Protein AF-A0A4U0NCF5-F1 (afdb_monomer_lite)

Radius of gyration: 15.67 Å; chains: 1; bounding box: 40×35×40 Å

Foldseek 3Di:
DDPDDDDDDDPDLVSLCVVVCVVCVVPDPPDDVPDLNLLSQLLVCLVVVVCVSNLVVCVVPPVVCNV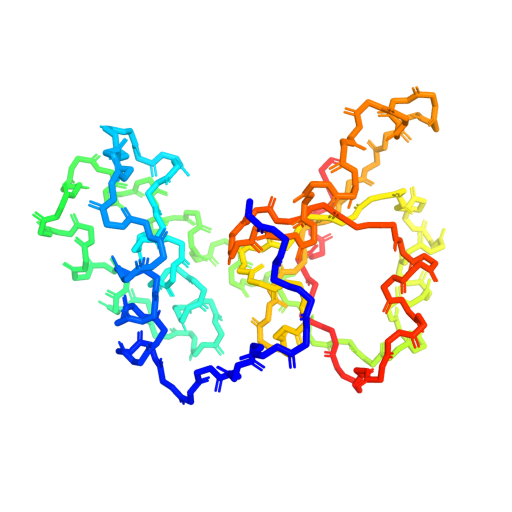VVSVVSVVQSVQWDKDFLVRVVVLCVVVVFFKWWWAFQLLPLSTETATEDDDNVCVVVPPQVVLNRGGGGRMDGSVVSSVDPHGIYTYRSPYD

Secondary structure (DSSP, 8-state):
----S-----SSHHHHHHHHHHHTTT----SSTT-HHHHHHHHHHHHH--HHHHHHHHHHH-GGGHHHHHHHHHHHHTTEEEEEHHHHHHHHHHHT--EEEEEE-TT-TTPEEEEE---GGGGGGS-HHHHTT-SEEEEE-HHHHTTS--SEEEEE-S--

Organism: NCBI:txid2571155

pLDDT: mean 85.19, std 12.93, range [36.59, 97.69]

Sequence (160 aa):
MKRGTDYIKPTSTIERLMEYNQAFSDVKHPDFEHNYERVVYQNEAYRTGDHRVYTKYLQQTYPERIDEEIKKLTHCSSQINAMNKEEAMHFVEENQIVLFQSDIYILDEDAILSAFIAAPQYVDHFDMYESWGNLINCFVLPDILFQEKREIFLINTVVQ

Structure (mmCIF, N/CA/C/O backbone):
data_AF-A0A4U0NCF5-F1
#
_entry.id   AF-A0A4U0NCF5-F1
#
loop_
_atom_site.group_PDB
_atom_site.id
_atom_site.type_symbol
_atom_site.label_atom_id
_atom_site.label_alt_id
_atom_site.label_comp_id
_atom_site.label_asym_id
_atom_site.label_entity_id
_atom_site.label_seq_id
_atom_site.pdbx_PDB_ins_code
_atom_site.Cartn_x
_atom_site.Cartn_y
_atom_site.Cartn_z
_atom_site.occupancy
_atom_site.B_iso_or_equiv
_atom_site.auth_seq_id
_atom_site.auth_comp_id
_atom_site.auth_asym_id
_atom_site.auth_atom_id
_atom_site.pdbx_PDB_model_num
ATOM 1 N N . MET A 1 1 ? -4.442 17.065 -12.718 1.00 40.19 1 MET A N 1
ATOM 2 C CA . MET A 1 1 ? -3.684 18.221 -12.182 1.00 40.19 1 MET A CA 1
ATOM 3 C C . MET A 1 1 ? -2.248 17.743 -11.988 1.00 40.19 1 MET A C 1
ATOM 5 O O . MET A 1 1 ? -2.047 16.837 -11.198 1.00 40.19 1 MET A O 1
ATOM 9 N N . LYS A 1 2 ? -1.273 18.224 -12.775 1.00 36.59 2 LYS A N 1
ATOM 10 C CA . LYS A 1 2 ? 0.126 17.759 -12.686 1.00 36.59 2 LYS A CA 1
ATOM 11 C C . LYS A 1 2 ? 0.775 18.336 -11.422 1.00 36.59 2 LYS A C 1
ATOM 13 O O . LYS A 1 2 ? 1.200 19.486 -11.447 1.00 36.59 2 LYS A O 1
ATOM 18 N N . ARG A 1 3 ? 0.831 17.570 -10.327 1.00 48.09 3 ARG A N 1
ATOM 19 C CA . ARG A 1 3 ? 1.682 17.889 -9.169 1.00 48.09 3 ARG A CA 1
ATOM 20 C C . ARG A 1 3 ? 3.054 17.259 -9.392 1.00 48.09 3 ARG A C 1
ATOM 22 O O . ARG A 1 3 ? 3.331 16.166 -8.929 1.00 48.09 3 ARG A O 1
ATOM 29 N N . GLY A 1 4 ? 3.898 17.942 -10.155 1.00 42.84 4 GLY A N 1
ATOM 30 C CA . GLY A 1 4 ? 5.336 17.720 -10.080 1.00 42.84 4 GLY A CA 1
ATOM 31 C C . GLY A 1 4 ? 5.906 18.729 -9.089 1.00 42.84 4 GLY A C 1
ATOM 32 O O . GLY A 1 4 ? 5.666 19.912 -9.279 1.00 42.84 4 GLY A O 1
ATOM 33 N N . THR A 1 5 ? 6.634 18.238 -8.084 1.00 44.59 5 THR A N 1
ATOM 34 C CA . THR A 1 5 ? 7.593 18.929 -7.187 1.00 44.59 5 THR A CA 1
ATOM 35 C C . THR A 1 5 ? 7.175 19.461 -5.808 1.00 44.59 5 THR A C 1
ATOM 37 O O . THR A 1 5 ? 8.078 19.606 -4.993 1.00 44.59 5 THR A O 1
ATOM 40 N N . ASP A 1 6 ? 5.892 19.643 -5.471 1.00 55.53 6 ASP A N 1
ATOM 41 C CA . ASP A 1 6 ? 5.502 20.232 -4.160 1.00 55.53 6 ASP A CA 1
ATOM 42 C C . ASP A 1 6 ? 4.827 19.251 -3.17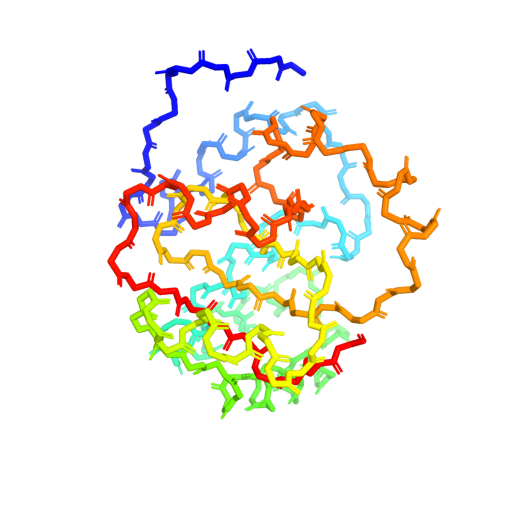8 1.00 55.53 6 ASP A C 1
ATOM 44 O O . ASP A 1 6 ? 4.231 19.668 -2.185 1.00 55.53 6 ASP A O 1
ATOM 48 N N . TYR A 1 7 ? 4.882 17.943 -3.441 1.00 64.62 7 TYR A N 1
ATOM 49 C CA . TYR A 1 7 ? 4.307 16.952 -2.529 1.00 64.62 7 TYR A CA 1
ATOM 50 C C . TYR A 1 7 ? 5.130 16.858 -1.238 1.00 64.62 7 TYR A C 1
ATOM 52 O O . TYR A 1 7 ? 6.317 16.525 -1.266 1.00 64.62 7 TYR A O 1
ATOM 60 N N . ILE A 1 8 ? 4.488 17.143 -0.105 1.00 66.38 8 ILE A N 1
ATOM 61 C CA . ILE A 1 8 ? 5.067 16.995 1.229 1.00 66.38 8 ILE A CA 1
ATOM 62 C C . ILE A 1 8 ? 4.421 15.765 1.853 1.00 66.38 8 ILE A C 1
ATOM 64 O O . ILE A 1 8 ? 3.239 15.798 2.177 1.00 66.38 8 ILE A O 1
ATOM 68 N N . LYS A 1 9 ? 5.206 14.699 2.041 1.00 73.31 9 LYS A N 1
ATOM 69 C CA . LYS A 1 9 ? 4.741 13.450 2.655 1.00 73.31 9 LYS A CA 1
ATOM 70 C C . LYS A 1 9 ? 4.053 13.732 4.004 1.00 73.31 9 LYS A C 1
ATOM 72 O O . LYS A 1 9 ? 4.702 14.288 4.897 1.00 73.31 9 LYS A O 1
ATOM 77 N N . PRO A 1 10 ? 2.790 13.313 4.190 1.00 79.19 10 PRO A N 1
ATOM 78 C CA . PRO A 1 10 ? 2.124 13.382 5.484 1.00 79.19 10 PRO A CA 1
ATOM 79 C C . PRO A 1 10 ? 2.846 12.545 6.544 1.00 79.19 10 PRO A C 1
ATOM 81 O O . PRO A 1 10 ? 3.299 11.434 6.268 1.00 79.19 10 PRO A O 1
ATOM 84 N N . THR A 1 11 ? 2.920 13.038 7.783 1.00 80.38 11 THR A N 1
ATOM 85 C CA . THR A 1 11 ? 3.564 12.311 8.893 1.00 80.38 11 THR A CA 1
ATOM 86 C C . THR A 1 11 ? 2.574 11.515 9.747 1.00 80.38 11 THR A C 1
ATOM 88 O O . THR A 1 11 ? 2.980 10.711 10.586 1.00 80.38 11 THR A O 1
ATOM 91 N N . SER A 1 12 ? 1.268 11.700 9.517 1.00 86.06 12 SER A N 1
ATOM 92 C CA . SER A 1 12 ? 0.191 10.956 10.174 1.00 86.06 12 SER A CA 1
ATOM 93 C C . SER A 1 12 ? -1.012 10.732 9.254 1.00 86.06 12 SER A C 1
ATOM 95 O O . SER A 1 12 ? -1.224 11.468 8.288 1.00 86.06 12 SER A O 1
ATOM 97 N N . THR A 1 13 ? -1.864 9.765 9.609 1.00 87.69 13 THR A N 1
ATOM 98 C CA . THR A 1 13 ? -3.153 9.510 8.942 1.00 87.69 13 THR A CA 1
ATOM 99 C C . THR A 1 13 ? -4.014 10.773 8.849 1.00 87.69 13 THR A C 1
ATOM 101 O O . THR A 1 13 ? -4.636 11.022 7.823 1.00 87.69 13 THR A O 1
ATOM 104 N N . ILE A 1 14 ? -4.038 11.594 9.907 1.00 88.56 14 ILE A N 1
ATOM 105 C CA . ILE A 1 14 ? -4.854 12.816 9.956 1.00 88.56 14 ILE A CA 1
ATOM 106 C C . ILE A 1 14 ? -4.333 13.850 8.959 1.00 88.56 14 ILE A C 1
ATOM 108 O O . ILE A 1 14 ? -5.119 14.420 8.209 1.00 88.56 14 ILE A O 1
ATOM 112 N N . GLU A 1 15 ? -3.019 14.071 8.919 1.00 89.38 15 GLU A N 1
ATOM 113 C CA . GLU A 1 15 ? -2.411 14.992 7.953 1.00 89.38 15 GLU A CA 1
ATOM 114 C C . GLU A 1 15 ? -2.661 14.535 6.512 1.00 89.38 15 GLU A C 1
ATOM 116 O O . GLU A 1 15 ? -3.012 15.358 5.668 1.00 89.38 15 GLU A O 1
ATOM 121 N N . ARG A 1 16 ? -2.579 13.222 6.249 1.00 91.56 16 ARG A N 1
ATOM 122 C CA . ARG A 1 16 ? -2.867 12.653 4.924 1.00 91.56 16 ARG A CA 1
ATOM 123 C C . ARG A 1 16 ? -4.311 12.911 4.514 1.00 91.56 16 ARG A C 1
ATOM 125 O O . ARG A 1 16 ? -4.560 13.379 3.408 1.00 91.56 16 ARG A O 1
ATOM 132 N N . LEU A 1 17 ? -5.261 12.672 5.419 1.00 90.19 17 LEU A N 1
ATOM 133 C CA . LEU A 1 17 ? -6.671 12.976 5.174 1.00 90.19 17 LEU A CA 1
ATOM 134 C C . LEU A 1 17 ? -6.891 14.471 4.919 1.00 90.19 17 LEU A C 1
ATOM 136 O O . LEU A 1 17 ? -7.638 14.816 4.015 1.00 90.19 17 LEU A O 1
ATOM 140 N N . MET A 1 18 ? -6.227 15.369 5.652 1.00 88.88 18 MET A N 1
ATOM 141 C CA . MET A 1 18 ? -6.341 16.813 5.406 1.00 88.88 18 MET A CA 1
ATOM 142 C C . MET A 1 18 ? -5.853 17.202 4.006 1.00 88.88 18 MET A C 1
ATOM 144 O O . MET A 1 18 ? -6.534 17.963 3.316 1.00 88.88 18 MET A O 1
ATOM 148 N N . GLU A 1 19 ? -4.715 16.663 3.566 1.00 86.69 19 GLU A N 1
ATOM 149 C CA . GLU A 1 19 ? -4.206 16.904 2.214 1.00 86.69 19 GLU A CA 1
ATOM 150 C C . GLU A 1 19 ? -5.149 16.333 1.148 1.00 86.69 19 GLU A C 1
ATOM 152 O O . GLU A 1 19 ? -5.455 17.003 0.157 1.00 86.69 19 GLU A O 1
ATOM 157 N N . TYR A 1 20 ? -5.643 15.111 1.351 1.00 88.44 20 TYR A N 1
ATOM 158 C CA . TYR A 1 20 ? -6.503 14.437 0.381 1.00 88.44 20 TYR A CA 1
ATOM 159 C C . TYR A 1 20 ? -7.864 15.132 0.300 1.00 88.44 20 TYR A C 1
ATOM 161 O O . TYR A 1 20 ? -8.346 15.377 -0.801 1.00 88.44 20 TYR A O 1
ATOM 169 N N . ASN A 1 21 ? -8.425 15.582 1.425 1.00 88.06 21 ASN A N 1
ATOM 170 C CA . ASN A 1 21 ? -9.638 16.402 1.461 1.00 88.06 21 ASN A CA 1
ATOM 171 C C . ASN A 1 21 ? -9.475 17.694 0.649 1.00 88.06 21 ASN A C 1
ATOM 173 O O . ASN A 1 21 ? -10.408 18.119 -0.029 1.00 88.06 21 ASN A O 1
ATOM 177 N N . GLN A 1 22 ? -8.296 18.323 0.698 1.00 86.38 22 GLN A N 1
ATOM 178 C CA . GLN A 1 22 ? -8.002 19.504 -0.114 1.00 86.38 22 GLN A CA 1
ATOM 179 C C . GLN A 1 22 ? -7.842 19.152 -1.599 1.00 86.38 22 GLN A C 1
ATOM 181 O O . GLN A 1 22 ? -8.274 19.910 -2.462 1.00 86.38 22 GLN A O 1
ATOM 186 N N . ALA A 1 23 ? -7.208 18.022 -1.914 1.00 83.50 23 ALA A N 1
ATOM 187 C CA . ALA A 1 23 ? -6.978 17.586 -3.289 1.00 83.50 23 ALA A CA 1
ATOM 188 C C . ALA A 1 23 ? -8.253 17.088 -3.991 1.00 83.50 23 ALA A C 1
ATOM 190 O O . ALA A 1 23 ? -8.405 17.286 -5.195 1.00 83.50 23 ALA A O 1
ATOM 191 N N . PHE A 1 24 ? -9.158 16.465 -3.237 1.00 82.38 24 PHE A N 1
ATOM 192 C CA . PHE A 1 24 ? -10.397 15.851 -3.710 1.00 82.38 24 PHE A CA 1
ATOM 193 C C . PHE A 1 24 ? -11.648 16.649 -3.312 1.00 82.38 24 PHE A C 1
ATOM 195 O O . PHE A 1 24 ? -12.750 16.112 -3.375 1.00 82.38 24 PHE A O 1
ATOM 202 N N . SER A 1 25 ? -11.519 17.928 -2.933 1.00 78.88 25 SER A N 1
ATOM 203 C CA . SER A 1 25 ? -12.638 18.746 -2.425 1.00 78.88 25 SER A CA 1
ATOM 204 C C . SER A 1 25 ? -13.841 18.818 -3.372 1.00 78.88 25 SER A C 1
ATOM 206 O O . SER A 1 25 ? -14.977 18.955 -2.920 1.00 78.88 25 SER A O 1
ATOM 208 N N . ASP A 1 26 ? -13.593 18.698 -4.678 1.00 76.44 26 ASP A N 1
ATOM 209 C CA . ASP A 1 26 ? -14.613 18.751 -5.731 1.00 76.44 26 ASP A CA 1
ATOM 210 C C . ASP A 1 26 ? -15.041 17.361 -6.236 1.00 76.44 26 ASP A C 1
ATOM 212 O O . ASP A 1 26 ? -15.938 17.246 -7.076 1.00 76.44 26 ASP A O 1
ATOM 216 N N . VAL A 1 27 ? -14.423 16.289 -5.730 1.00 70.88 27 VAL A N 1
ATOM 217 C CA . VAL A 1 27 ? -14.698 14.914 -6.149 1.00 70.88 27 VAL A CA 1
ATOM 218 C C . VAL A 1 27 ? -15.627 14.257 -5.137 1.00 70.88 27 VAL A C 1
ATOM 220 O O . VAL A 1 27 ? -15.260 13.946 -4.006 1.00 70.88 27 VAL A O 1
ATOM 223 N N . LYS A 1 28 ? -16.869 14.006 -5.555 1.00 63.94 28 LYS A N 1
ATOM 224 C CA . LYS A 1 28 ? -17.744 13.095 -4.816 1.00 63.94 28 LYS A CA 1
ATOM 225 C C . LYS A 1 28 ? -17.321 11.674 -5.155 1.00 63.94 28 LYS A C 1
ATOM 227 O O . LYS A 1 28 ? -17.395 11.292 -6.317 1.00 63.94 28 LYS A O 1
ATOM 232 N N . HIS A 1 29 ? -16.929 10.906 -4.146 1.00 65.75 29 HIS A N 1
ATOM 233 C CA . HIS A 1 29 ? -16.689 9.469 -4.257 1.00 65.75 29 HIS A CA 1
ATOM 234 C C . HIS A 1 29 ? -17.932 8.734 -3.735 1.00 65.75 29 HIS A C 1
ATOM 236 O O . HIS A 1 29 ? -18.053 8.525 -2.527 1.00 65.75 29 HIS A O 1
ATOM 242 N N . PRO A 1 30 ? -18.927 8.441 -4.595 1.00 62.72 30 PRO A N 1
ATOM 243 C CA . PRO A 1 30 ? -20.188 7.857 -4.150 1.00 62.72 30 PRO A CA 1
ATOM 244 C C . PRO A 1 30 ? -20.054 6.379 -3.774 1.00 62.72 30 PRO A C 1
ATOM 246 O O . PRO A 1 30 ? -20.940 5.842 -3.113 1.00 62.72 30 PRO A O 1
AT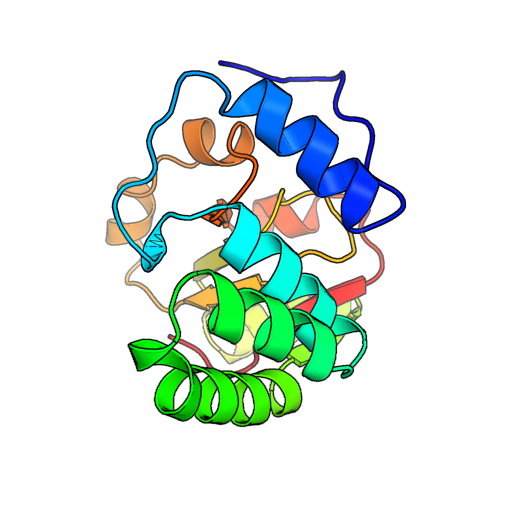OM 249 N N . ASP A 1 31 ? -18.989 5.714 -4.213 1.00 80.00 31 ASP A N 1
ATOM 250 C CA . ASP A 1 31 ? -18.811 4.280 -4.096 1.00 80.00 31 ASP A CA 1
ATOM 251 C C . ASP A 1 31 ? -17.619 3.901 -3.214 1.00 80.00 31 ASP A C 1
ATOM 253 O O . ASP A 1 31 ? -16.618 4.606 -3.094 1.00 80.00 31 ASP A O 1
ATOM 257 N N . PHE A 1 32 ? -17.770 2.753 -2.559 1.00 85.12 32 PHE A N 1
ATOM 258 C CA . PHE A 1 32 ? -16.833 2.225 -1.573 1.00 85.12 32 PHE A CA 1
ATOM 259 C C . PHE A 1 32 ? -15.408 2.074 -2.125 1.00 85.12 32 PHE A C 1
ATOM 261 O O . PHE A 1 32 ? -14.440 2.419 -1.448 1.00 85.12 32 PHE A O 1
ATOM 268 N N . GLU A 1 33 ? -15.275 1.588 -3.363 1.00 82.06 33 GLU A N 1
ATOM 269 C CA . GLU A 1 33 ? -13.972 1.223 -3.924 1.00 82.06 33 GLU A CA 1
ATOM 270 C C . GLU A 1 33 ? -13.068 2.426 -4.198 1.00 82.06 33 GLU A C 1
ATOM 272 O O . GLU A 1 33 ? -11.857 2.338 -3.988 1.00 82.06 33 GLU A O 1
ATOM 277 N N . HIS A 1 34 ? -13.650 3.564 -4.579 1.00 78.00 34 HIS A N 1
ATOM 278 C CA . HIS A 1 34 ? -12.908 4.777 -4.927 1.00 78.00 34 HIS A CA 1
ATOM 279 C C . HIS A 1 34 ? -12.834 5.796 -3.783 1.00 78.00 34 HIS A C 1
ATOM 281 O O . HIS A 1 34 ? -12.357 6.910 -3.994 1.00 78.00 34 HIS A O 1
ATOM 287 N N . ASN A 1 35 ? -13.299 5.453 -2.578 1.00 87.69 35 ASN A N 1
ATOM 288 C CA . ASN A 1 35 ? -13.230 6.349 -1.428 1.00 87.69 35 ASN A CA 1
ATOM 289 C C . ASN A 1 35 ? -11.786 6.446 -0.894 1.00 87.69 35 ASN A C 1
ATOM 291 O O . ASN A 1 35 ? -11.242 5.468 -0.381 1.00 87.69 35 ASN A O 1
ATOM 295 N N . TYR A 1 36 ? -11.168 7.627 -0.983 1.00 89.12 36 TYR A N 1
ATOM 296 C CA . TYR A 1 36 ? -9.786 7.823 -0.531 1.00 89.12 36 TYR A CA 1
ATOM 297 C C . TYR A 1 36 ? -9.624 7.720 0.989 1.00 89.12 36 TYR A C 1
ATOM 299 O O . TYR A 1 36 ? -8.592 7.238 1.448 1.00 89.12 36 TYR A O 1
ATOM 307 N N . GLU A 1 37 ? -10.619 8.129 1.784 1.00 91.75 37 GLU A N 1
ATOM 308 C CA . GLU A 1 37 ? -10.540 8.018 3.244 1.00 91.75 37 GLU A CA 1
ATOM 309 C C . GLU A 1 37 ? -10.441 6.548 3.648 1.00 91.75 37 GLU A C 1
ATOM 311 O O . GLU A 1 37 ? -9.612 6.187 4.484 1.00 91.75 37 GLU A O 1
ATOM 316 N N . ARG A 1 38 ? -11.231 5.688 2.987 1.00 93.19 38 ARG A N 1
ATOM 317 C CA . ARG A 1 38 ? -11.164 4.234 3.157 1.00 93.19 38 ARG A CA 1
ATOM 318 C C . ARG A 1 38 ? -9.747 3.730 2.923 1.00 93.19 38 ARG A C 1
ATOM 320 O O . ARG A 1 38 ? -9.215 3.034 3.782 1.00 93.19 38 ARG A O 1
ATOM 327 N N . VAL A 1 39 ? -9.152 4.090 1.786 1.00 93.00 39 VAL A N 1
ATOM 328 C CA . VAL A 1 39 ? -7.797 3.665 1.404 1.00 93.00 39 VAL A CA 1
ATOM 329 C C . VAL A 1 39 ? -6.769 4.118 2.443 1.00 93.00 39 VAL A C 1
ATOM 331 O O . VAL A 1 39 ? -5.942 3.320 2.870 1.00 93.00 39 VAL A O 1
ATOM 334 N N . VAL A 1 40 ? -6.861 5.361 2.926 1.00 93.56 40 VAL A N 1
ATOM 335 C CA . VAL A 1 40 ? -5.946 5.899 3.945 1.00 93.56 40 VAL A CA 1
ATOM 336 C C . VAL A 1 40 ? -6.065 5.149 5.276 1.00 93.56 40 VAL A C 1
ATOM 338 O O . VAL A 1 40 ? -5.047 4.765 5.856 1.00 93.56 40 VAL A O 1
ATOM 341 N N . TYR A 1 41 ? -7.283 4.890 5.761 1.00 94.69 41 TYR A N 1
ATOM 342 C CA . TYR A 1 41 ? -7.478 4.111 6.990 1.00 94.69 41 TYR A CA 1
ATOM 343 C C . TYR A 1 41 ? -7.076 2.642 6.830 1.00 94.69 41 TYR A C 1
ATOM 345 O O . TYR A 1 41 ? -6.586 2.034 7.784 1.00 94.69 41 TYR A O 1
ATOM 353 N N . GLN A 1 42 ? -7.280 2.068 5.645 1.00 94.44 42 GLN A N 1
ATOM 354 C CA . GLN A 1 42 ? -6.886 0.699 5.341 1.00 94.44 42 GLN A CA 1
ATOM 355 C C . GLN A 1 42 ? -5.356 0.557 5.301 1.00 94.44 42 GLN A C 1
ATOM 357 O O . GLN A 1 42 ? -4.826 -0.350 5.941 1.00 94.44 42 GLN A O 1
ATOM 362 N N . ASN A 1 43 ? -4.649 1.477 4.635 1.00 94.50 43 ASN A N 1
ATOM 363 C CA . ASN A 1 43 ? -3.185 1.540 4.617 1.00 94.50 43 ASN A CA 1
ATOM 364 C C . ASN A 1 43 ? -2.609 1.629 6.043 1.00 94.50 43 ASN A C 1
ATOM 366 O O . ASN A 1 43 ? -1.738 0.840 6.412 1.00 94.50 43 ASN A O 1
ATOM 370 N N . GLU A 1 44 ? -3.155 2.516 6.884 1.00 93.38 44 GLU A N 1
ATOM 371 C CA . GLU A 1 44 ? -2.737 2.645 8.287 1.00 93.38 44 GLU A CA 1
ATOM 372 C C . GLU A 1 44 ? -2.926 1.329 9.059 1.00 93.38 44 GLU A C 1
ATOM 374 O O . GLU A 1 44 ? -2.034 0.888 9.792 1.00 93.38 44 GLU A O 1
ATOM 379 N N . ALA A 1 45 ? -4.074 0.671 8.877 1.00 93.62 45 ALA A N 1
ATOM 380 C CA . ALA A 1 45 ? -4.373 -0.597 9.532 1.00 93.62 45 ALA A CA 1
ATOM 381 C C . ALA A 1 45 ? -3.437 -1.727 9.079 1.00 93.62 45 ALA A C 1
ATOM 383 O O . ALA A 1 45 ? -2.988 -2.504 9.923 1.00 93.62 45 ALA A O 1
ATOM 384 N N . TYR A 1 46 ? -3.107 -1.801 7.785 1.00 92.25 46 TYR A N 1
ATOM 385 C CA . TYR A 1 46 ? -2.137 -2.766 7.264 1.00 92.25 46 TYR A CA 1
ATOM 386 C C . TYR A 1 46 ? -0.754 -2.566 7.874 1.00 92.25 46 TYR A C 1
ATOM 388 O O . TYR A 1 46 ? -0.107 -3.521 8.296 1.00 92.25 46 TYR A O 1
ATOM 396 N N . ARG A 1 47 ? -0.303 -1.314 7.947 1.00 88.19 47 ARG A N 1
ATOM 397 C CA . ARG A 1 47 ? 1.078 -0.999 8.303 1.00 88.19 47 ARG A CA 1
ATOM 398 C C . ARG A 1 47 ? 1.359 -1.068 9.799 1.00 88.19 47 ARG A C 1
ATOM 400 O O . ARG A 1 47 ? 2.466 -1.407 10.209 1.00 88.19 47 ARG A O 1
ATOM 407 N N . THR A 1 48 ? 0.365 -0.735 10.617 1.00 87.31 48 THR A N 1
ATOM 408 C CA . THR A 1 48 ? 0.472 -0.789 12.083 1.00 87.31 48 THR A CA 1
ATOM 409 C C . THR A 1 48 ? 0.007 -2.122 12.665 1.00 87.31 48 THR A C 1
ATOM 411 O O . THR A 1 48 ? 0.310 -2.426 13.819 1.00 87.31 48 THR A O 1
ATOM 414 N N . GLY A 1 49 ? -0.769 -2.898 1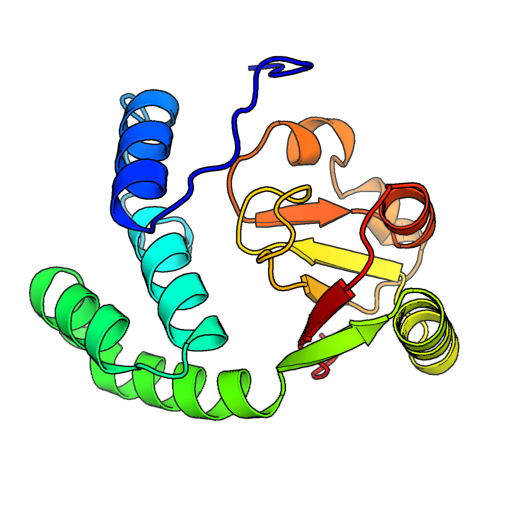1.903 1.00 85.94 49 GLY A N 1
ATOM 415 C CA . GLY A 1 49 ? -1.511 -4.051 12.408 1.00 85.94 49 GLY A CA 1
ATOM 416 C C . GLY A 1 49 ? -2.670 -3.676 13.344 1.00 85.94 49 GLY A C 1
ATOM 417 O O . GLY A 1 49 ? -3.362 -4.563 13.848 1.00 85.94 49 GLY A O 1
ATOM 418 N N . ASP A 1 50 ? -2.925 -2.384 13.595 1.00 89.75 50 ASP A N 1
ATOM 419 C CA . ASP A 1 50 ? -4.053 -1.945 14.415 1.00 89.75 50 ASP A CA 1
ATOM 420 C C . ASP A 1 50 ? -5.333 -1.896 13.581 1.00 89.75 50 ASP A C 1
ATOM 422 O O . ASP A 1 50 ? -5.797 -0.846 13.144 1.00 89.75 50 ASP A O 1
ATOM 426 N N . HIS A 1 51 ? -5.967 -3.053 13.407 1.00 91.19 51 HIS A N 1
ATOM 427 C CA . HIS A 1 51 ? -7.194 -3.168 12.618 1.00 91.19 51 HIS A CA 1
ATOM 428 C C . HIS A 1 51 ? -8.354 -2.307 13.156 1.00 91.19 51 HIS A C 1
ATOM 430 O O . HIS A 1 51 ? -9.293 -2.008 12.416 1.00 91.19 51 HIS A O 1
ATOM 436 N N . ARG A 1 52 ? -8.297 -1.857 14.422 1.00 92.12 52 ARG A N 1
ATOM 437 C CA . ARG A 1 52 ? -9.371 -1.071 15.052 1.00 92.12 52 ARG A CA 1
ATOM 438 C C . ARG A 1 52 ? -9.564 0.281 14.375 1.00 92.12 52 ARG A C 1
ATOM 440 O O . ARG A 1 52 ? -10.684 0.791 14.413 1.00 92.12 52 ARG A O 1
ATOM 447 N N . VAL A 1 53 ? -8.515 0.869 13.789 1.00 92.12 53 VAL A N 1
ATOM 448 C CA . VAL A 1 53 ? -8.626 2.170 13.105 1.00 92.12 53 VAL A CA 1
ATOM 449 C C . VAL A 1 53 ? -9.542 2.057 11.887 1.00 92.12 53 VAL A C 1
ATOM 451 O O . VAL A 1 53 ? -10.494 2.827 11.768 1.00 92.12 53 VAL A O 1
ATOM 454 N N . TYR A 1 54 ? -9.355 1.017 11.070 1.00 95.19 54 TYR A N 1
ATOM 455 C CA . TYR A 1 54 ? -10.195 0.762 9.904 1.00 95.19 54 TYR A CA 1
ATOM 456 C C . TYR A 1 54 ? -11.584 0.246 10.298 1.00 95.19 54 TYR A C 1
ATOM 458 O O . TYR A 1 54 ? -12.583 0.694 9.742 1.00 95.19 54 TYR A O 1
ATOM 466 N N . THR A 1 55 ? -11.695 -0.610 11.325 1.00 94.19 55 THR A N 1
ATOM 467 C CA . THR A 1 55 ? -13.009 -1.059 11.825 1.00 94.19 55 THR A CA 1
ATOM 468 C C . THR A 1 55 ? -13.886 0.112 12.272 1.00 94.19 55 THR A C 1
ATOM 470 O O . THR A 1 55 ? -15.067 0.145 11.936 1.00 94.19 55 THR A O 1
ATOM 473 N N . LYS A 1 56 ? -13.332 1.076 13.021 1.00 94.38 56 LYS A N 1
ATOM 474 C CA . LYS A 1 56 ? -14.088 2.253 13.480 1.00 94.38 56 LYS A CA 1
ATOM 475 C C . LYS A 1 56 ? -14.576 3.105 12.313 1.00 94.38 56 LYS A C 1
ATOM 477 O O . LYS A 1 56 ? -15.719 3.549 12.343 1.00 94.38 56 LYS A O 1
ATOM 482 N N . TYR A 1 57 ? -13.735 3.296 11.298 1.00 94.38 57 TYR A N 1
ATOM 483 C CA . TYR A 1 57 ? -14.125 3.980 10.069 1.00 94.38 57 TYR A CA 1
ATOM 484 C C . TYR A 1 57 ? -15.290 3.257 9.371 1.00 94.38 57 TYR A C 1
ATOM 486 O O . TYR A 1 57 ? -16.328 3.860 9.106 1.00 94.38 57 TYR A O 1
ATOM 494 N N . LEU A 1 58 ? -15.177 1.940 9.160 1.00 95.25 58 LEU A N 1
ATOM 495 C CA . LEU A 1 58 ? -16.232 1.151 8.516 1.00 95.25 58 LEU A CA 1
ATOM 496 C C . LEU A 1 58 ? -17.552 1.188 9.295 1.00 95.25 58 LEU A C 1
ATOM 498 O O . LEU A 1 58 ? -18.607 1.310 8.690 1.00 95.25 58 LEU A O 1
ATOM 502 N N . GLN A 1 59 ? -17.515 1.151 10.629 1.00 95.00 59 GLN A N 1
ATOM 503 C CA . GLN A 1 59 ? -18.720 1.268 11.464 1.00 95.00 59 GLN A CA 1
ATOM 504 C C . GLN A 1 59 ? -19.491 2.571 11.253 1.00 95.00 59 GLN A C 1
ATOM 506 O O . GLN A 1 59 ? -20.711 2.585 11.406 1.00 95.00 59 GLN A O 1
ATOM 511 N N . GLN A 1 60 ? -18.789 3.655 10.933 1.00 92.50 60 GLN A N 1
ATOM 512 C CA . GLN A 1 60 ? -19.388 4.971 10.744 1.00 92.50 60 GLN A CA 1
ATOM 513 C C . GLN A 1 60 ? -19.872 5.184 9.309 1.00 92.50 60 GLN A C 1
ATOM 515 O O . GLN A 1 60 ? -20.900 5.831 9.115 1.00 92.50 60 GLN A O 1
ATOM 520 N N . THR A 1 61 ? -19.159 4.627 8.327 1.00 91.94 61 THR A N 1
ATOM 521 C CA . THR A 1 61 ? -19.349 4.983 6.913 1.00 91.94 61 THR A CA 1
ATOM 522 C C . THR A 1 61 ? -19.942 3.850 6.070 1.00 91.94 61 THR A C 1
ATOM 524 O O . THR A 1 61 ? -20.745 4.122 5.183 1.00 91.94 61 THR A O 1
ATOM 527 N N . TYR A 1 62 ? -19.588 2.591 6.357 1.00 93.00 62 TYR A N 1
ATOM 528 C CA . TYR A 1 62 ? -19.959 1.401 5.569 1.00 93.00 62 TYR A CA 1
ATOM 529 C C . TYR A 1 62 ? -20.225 0.172 6.465 1.00 93.00 62 TYR A C 1
ATOM 531 O O . TYR A 1 62 ? -19.527 -0.848 6.360 1.00 93.00 62 TYR A O 1
ATOM 539 N N . PRO A 1 63 ? -21.191 0.243 7.402 1.00 93.81 63 PRO A N 1
ATOM 540 C CA . PRO A 1 63 ? -21.400 -0.801 8.405 1.00 93.81 63 PRO A CA 1
ATOM 541 C C . PRO A 1 63 ? -21.742 -2.168 7.796 1.00 93.81 63 PRO A C 1
ATOM 543 O O . PRO A 1 63 ? -21.408 -3.204 8.367 1.00 93.81 63 PRO A O 1
ATOM 546 N N . GLU A 1 64 ? -22.360 -2.188 6.617 1.00 94.19 64 GLU A N 1
ATOM 547 C CA . GLU A 1 64 ? -22.701 -3.396 5.869 1.00 94.19 64 GLU A CA 1
ATOM 548 C C . GLU A 1 64 ? -21.485 -4.145 5.303 1.00 94.19 64 GLU A C 1
ATOM 550 O O . GLU A 1 64 ? -21.605 -5.316 4.946 1.00 94.19 64 GLU A O 1
ATOM 555 N N . ARG A 1 65 ? -20.314 -3.497 5.228 1.00 93.62 65 ARG A N 1
ATOM 556 C CA . ARG A 1 65 ? -19.077 -4.072 4.675 1.00 93.62 65 ARG A CA 1
ATOM 557 C C . ARG A 1 65 ? -18.123 -4.628 5.727 1.00 93.62 65 ARG A C 1
ATOM 559 O O . ARG A 1 65 ? -17.158 -5.293 5.360 1.00 93.62 65 ARG A O 1
ATOM 566 N N . ILE A 1 66 ? -18.376 -4.397 7.018 1.00 93.44 66 ILE A N 1
ATOM 567 C CA . ILE A 1 66 ? -17.433 -4.717 8.105 1.00 93.44 66 ILE A CA 1
ATOM 568 C C . ILE A 1 66 ? -16.962 -6.174 8.047 1.00 93.44 66 ILE A C 1
ATOM 570 O O . ILE A 1 66 ? -15.761 -6.428 8.039 1.00 93.44 66 ILE A O 1
ATOM 574 N N . ASP A 1 67 ? -17.884 -7.136 7.993 1.00 92.44 67 ASP A N 1
ATOM 575 C CA . ASP A 1 67 ? -17.523 -8.556 8.080 1.00 92.44 67 ASP A CA 1
ATOM 576 C C . ASP A 1 67 ? -16.654 -9.018 6.904 1.00 92.44 67 ASP A C 1
ATOM 578 O O . ASP A 1 67 ? -15.759 -9.849 7.073 1.00 92.44 67 ASP A O 1
ATOM 582 N N . GLU A 1 68 ? -16.926 -8.492 5.710 1.00 94.12 68 GLU A N 1
ATOM 583 C CA . GLU A 1 68 ? -16.155 -8.766 4.499 1.00 94.12 68 GLU A CA 1
ATOM 584 C C . GLU A 1 68 ? -14.763 -8.129 4.597 1.00 94.12 68 GLU A C 1
ATOM 586 O O . GLU A 1 68 ? -13.743 -8.796 4.415 1.00 94.12 68 GLU A O 1
ATOM 591 N N . GLU A 1 69 ? -14.717 -6.849 4.949 1.00 93.62 69 GLU A N 1
ATOM 592 C CA . GLU A 1 69 ? -13.501 -6.046 4.928 1.00 93.62 69 GLU A CA 1
ATOM 593 C C . GLU A 1 69 ? -12.535 -6.398 6.053 1.00 93.62 69 GLU A C 1
ATOM 595 O O . GLU A 1 69 ? -11.330 -6.399 5.831 1.00 93.62 69 GLU A O 1
ATOM 600 N N . ILE A 1 70 ? -13.019 -6.771 7.239 1.00 90.88 70 ILE A N 1
ATOM 601 C CA . ILE A 1 70 ? -12.144 -7.223 8.329 1.00 90.88 70 ILE A CA 1
ATOM 602 C C . ILE A 1 70 ? -11.515 -8.578 8.008 1.00 90.88 70 ILE A C 1
ATOM 604 O O 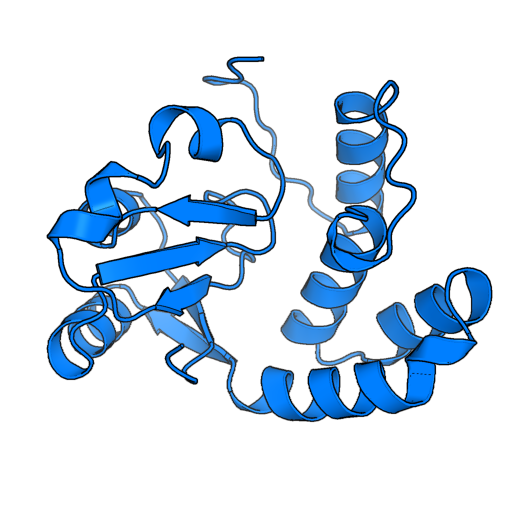. ILE A 1 70 ? -10.338 -8.789 8.301 1.00 90.88 70 ILE A O 1
ATOM 608 N N . LYS A 1 71 ? -12.250 -9.485 7.352 1.00 90.94 71 LYS A N 1
ATOM 609 C CA . LYS A 1 71 ? -11.674 -10.752 6.877 1.00 90.94 71 LYS A CA 1
ATOM 610 C C . LYS A 1 71 ? -10.594 -10.508 5.828 1.00 90.94 71 LYS A C 1
ATOM 612 O O . LYS A 1 71 ? -9.514 -11.087 5.942 1.00 90.94 71 LYS A O 1
ATOM 617 N N . LYS A 1 72 ? -10.869 -9.640 4.847 1.00 89.81 72 LYS A N 1
ATOM 618 C CA . LYS A 1 72 ? -9.878 -9.232 3.839 1.00 89.81 72 LYS A CA 1
ATOM 619 C C . LYS A 1 72 ? -8.664 -8.583 4.488 1.00 89.81 72 LYS A C 1
ATOM 621 O O . LYS A 1 72 ? -7.552 -8.996 4.196 1.00 89.81 72 LYS A O 1
ATOM 626 N N . LEU A 1 73 ? -8.873 -7.643 5.409 1.00 89.94 73 LEU A N 1
ATOM 627 C CA . LEU A 1 73 ? -7.804 -6.943 6.113 1.00 89.94 73 LEU A CA 1
ATOM 628 C C . LEU A 1 73 ? -6.888 -7.938 6.830 1.00 89.94 73 LEU A C 1
ATOM 630 O O . LEU A 1 73 ? -5.691 -7.952 6.580 1.00 89.94 73 LEU A O 1
ATOM 634 N N . THR A 1 74 ? -7.445 -8.833 7.651 1.00 87.44 74 THR A N 1
ATOM 635 C CA . THR A 1 74 ? -6.648 -9.844 8.360 1.00 87.44 74 THR A CA 1
ATOM 636 C C . THR A 1 74 ? -5.881 -10.756 7.409 1.00 87.44 74 THR A C 1
ATOM 638 O O . THR A 1 74 ? -4.730 -11.091 7.685 1.00 87.44 74 THR A O 1
ATOM 641 N N . HIS A 1 75 ? -6.498 -11.158 6.296 1.00 88.25 75 HIS A N 1
ATOM 642 C CA . HIS A 1 75 ? -5.818 -11.967 5.294 1.00 88.25 75 HIS A CA 1
ATOM 643 C C . HIS A 1 75 ? -4.669 -11.188 4.639 1.00 88.25 75 HIS A C 1
ATOM 645 O O . HIS A 1 75 ? -3.529 -11.637 4.706 1.00 88.25 75 HIS A O 1
ATOM 651 N N . CYS A 1 76 ? -4.932 -10.002 4.091 1.00 87.62 76 CYS A N 1
ATOM 652 C CA . CYS A 1 76 ? -3.950 -9.193 3.372 1.00 87.62 76 CYS A CA 1
ATOM 653 C C . CYS A 1 76 ? -2.807 -8.696 4.271 1.00 87.62 76 CYS A C 1
ATOM 655 O O . CYS A 1 76 ? -1.658 -8.764 3.847 1.00 87.62 76 CYS A O 1
ATOM 657 N N . SER A 1 77 ? -3.069 -8.300 5.526 1.00 87.69 77 SER A N 1
ATOM 658 C CA . SER A 1 77 ? -2.021 -7.898 6.484 1.00 87.69 77 SER A CA 1
ATOM 659 C C . SER A 1 77 ? -0.941 -8.973 6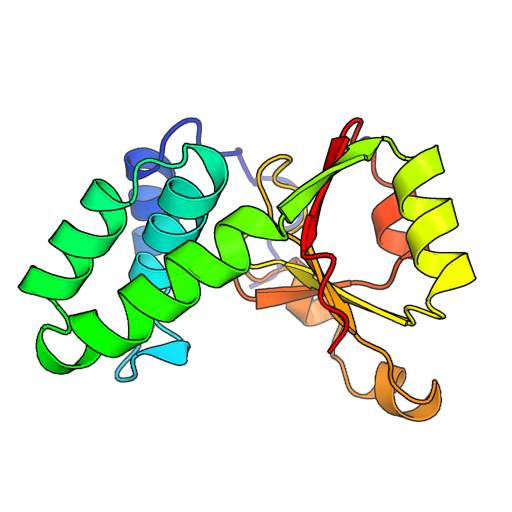.641 1.00 87.69 77 SER A C 1
ATOM 661 O O . SER A 1 77 ? 0.230 -8.653 6.799 1.00 87.69 77 SER A O 1
ATOM 663 N N . SER A 1 78 ? -1.321 -10.255 6.576 1.00 88.81 78 SER A N 1
ATOM 664 C CA . SER A 1 78 ? -0.380 -11.378 6.705 1.00 88.81 78 SER A CA 1
ATOM 665 C C . SER A 1 78 ? 0.498 -11.616 5.471 1.00 88.81 78 SER A C 1
ATOM 667 O O . SER A 1 78 ? 1.419 -12.424 5.538 1.00 88.81 78 SER A O 1
ATOM 669 N N . GLN A 1 79 ? 0.193 -10.954 4.354 1.00 92.25 79 GLN A N 1
ATOM 670 C CA . GLN A 1 79 ? 0.851 -11.136 3.058 1.00 92.25 79 GLN A CA 1
ATOM 671 C C . GLN A 1 79 ? 1.706 -9.928 2.659 1.00 92.25 79 GLN A C 1
ATOM 673 O O . GLN A 1 79 ? 2.374 -9.966 1.624 1.00 92.25 79 GLN A O 1
ATOM 678 N N . ILE A 1 80 ? 1.677 -8.853 3.451 1.00 94.00 80 ILE A N 1
ATOM 679 C CA . ILE A 1 80 ? 2.482 -7.658 3.212 1.00 94.00 80 ILE A CA 1
ATOM 680 C C . ILE A 1 80 ? 3.855 -7.864 3.834 1.00 94.00 80 ILE A C 1
ATOM 682 O O . ILE A 1 80 ? 3.995 -7.950 5.054 1.00 94.00 80 ILE A O 1
ATOM 686 N N . ASN A 1 81 ? 4.874 -7.873 2.982 1.00 94.81 81 ASN A N 1
ATOM 687 C CA . ASN A 1 81 ? 6.259 -8.009 3.395 1.00 94.81 81 ASN A CA 1
ATOM 688 C C . ASN A 1 81 ? 7.013 -6.706 3.138 1.00 94.81 81 ASN A C 1
ATOM 690 O O . ASN A 1 81 ? 6.880 -6.091 2.080 1.00 94.81 81 ASN A O 1
ATOM 694 N N . ALA A 1 82 ? 7.836 -6.309 4.107 1.00 95.31 82 ALA A N 1
ATOM 695 C CA . ALA A 1 82 ? 8.842 -5.279 3.909 1.00 95.31 82 ALA A CA 1
ATOM 696 C C . ALA A 1 82 ? 10.059 -5.914 3.232 1.00 95.31 82 ALA A C 1
ATOM 698 O O . ALA A 1 82 ? 10.667 -6.823 3.794 1.00 95.31 82 ALA A O 1
ATOM 699 N N . MET A 1 83 ? 10.388 -5.440 2.037 1.00 96.75 83 MET A N 1
ATOM 700 C CA . MET A 1 83 ? 11.513 -5.915 1.237 1.00 96.75 83 MET A CA 1
ATOM 701 C C . MET A 1 83 ? 12.468 -4.761 0.975 1.00 96.75 83 MET A C 1
ATOM 703 O O . MET A 1 83 ? 12.034 -3.648 0.671 1.00 96.75 83 MET A O 1
ATOM 707 N N . ASN A 1 84 ? 13.769 -5.006 1.057 1.00 96.50 84 ASN A N 1
ATOM 708 C CA . ASN A 1 84 ? 14.736 -4.073 0.495 1.00 96.50 84 ASN A CA 1
ATOM 709 C C . ASN A 1 84 ? 14.677 -4.103 -1.046 1.00 96.50 84 ASN A C 1
ATOM 711 O O . ASN A 1 84 ? 13.993 -4.931 -1.650 1.00 96.50 84 ASN A O 1
ATOM 715 N N . LYS A 1 85 ? 15.397 -3.187 -1.699 1.00 95.38 85 LYS A N 1
ATOM 716 C CA . LYS A 1 85 ? 15.400 -3.088 -3.165 1.00 95.38 85 LYS A CA 1
ATOM 717 C C . LYS A 1 85 ? 15.814 -4.387 -3.870 1.00 95.38 85 LYS A C 1
ATOM 719 O O . LYS A 1 85 ? 15.187 -4.749 -4.858 1.00 95.38 85 LYS A O 1
ATOM 724 N N . GLU A 1 86 ? 16.845 -5.074 -3.386 1.00 96.12 86 GLU A N 1
ATOM 725 C CA . GLU A 1 86 ? 17.338 -6.316 -3.998 1.00 96.12 86 GLU A CA 1
ATOM 726 C C . GLU A 1 86 ? 16.308 -7.446 -3.857 1.00 96.12 86 GLU A C 1
ATOM 728 O O . GLU A 1 86 ? 15.998 -8.125 -4.833 1.00 96.12 86 GLU A O 1
ATOM 733 N N . GLU A 1 87 ? 15.713 -7.594 -2.670 1.00 97.69 87 GLU A N 1
ATOM 734 C CA . GLU A 1 87 ? 14.638 -8.560 -2.400 1.00 97.69 87 GLU A CA 1
ATOM 735 C C . GLU A 1 87 ? 13.400 -8.291 -3.266 1.00 97.69 87 GLU A C 1
ATOM 737 O O . GLU A 1 87 ? 12.828 -9.216 -3.840 1.00 97.69 87 GLU A O 1
ATOM 742 N N . ALA A 1 88 ? 13.008 -7.021 -3.404 1.00 96.94 88 ALA A N 1
ATOM 743 C CA . ALA A 1 88 ? 11.871 -6.616 -4.224 1.00 96.94 88 ALA A CA 1
ATOM 744 C C . ALA A 1 88 ? 12.116 -6.874 -5.719 1.00 96.94 88 ALA A C 1
ATOM 746 O O . ALA A 1 88 ? 11.220 -7.352 -6.414 1.00 96.94 88 ALA A O 1
ATOM 747 N N . MET A 1 89 ? 13.325 -6.594 -6.217 1.00 96.44 89 MET A N 1
ATOM 748 C CA . MET A 1 89 ? 13.709 -6.896 -7.599 1.00 96.44 89 MET A CA 1
ATOM 749 C C . MET A 1 89 ? 13.692 -8.404 -7.863 1.00 96.44 89 MET A C 1
ATOM 751 O O . MET A 1 89 ? 13.115 -8.840 -8.856 1.00 96.44 89 MET A O 1
ATOM 755 N N . HIS A 1 90 ? 14.235 -9.204 -6.943 1.00 97.44 90 HIS A N 1
ATOM 756 C CA . HIS A 1 90 ? 14.183 -10.661 -7.040 1.00 97.44 90 HIS A CA 1
ATOM 757 C C . HIS A 1 90 ? 12.739 -11.180 -7.056 1.00 97.44 90 HIS A C 1
ATOM 759 O O . HIS A 1 90 ? 12.387 -12.003 -7.896 1.00 97.44 90 HIS A O 1
ATOM 765 N N . PHE A 1 91 ? 11.872 -10.651 -6.184 1.00 97.25 91 PHE A N 1
ATOM 766 C CA . PHE A 1 91 ? 10.447 -10.990 -6.170 1.00 97.25 91 PHE A CA 1
ATOM 767 C C . PHE A 1 91 ? 9.764 -10.685 -7.513 1.00 97.25 91 PHE A C 1
ATOM 769 O O . PHE A 1 91 ? 8.978 -11.501 -7.999 1.00 97.25 91 PHE A O 1
ATOM 776 N N . VAL A 1 92 ? 10.074 -9.537 -8.125 1.00 96.12 92 VAL A N 1
ATOM 777 C CA . VAL A 1 92 ? 9.551 -9.149 -9.444 1.00 96.12 92 VAL A CA 1
ATOM 778 C C . VAL A 1 92 ? 9.987 -10.128 -10.528 1.00 96.12 92 VAL A C 1
ATOM 780 O O . VAL A 1 92 ? 9.147 -10.578 -11.308 1.00 96.12 92 VAL A O 1
ATOM 783 N N . GLU A 1 93 ? 11.272 -10.478 -10.565 1.00 95.62 93 GLU A N 1
ATOM 784 C CA . GLU A 1 93 ? 11.829 -11.397 -11.561 1.00 95.62 93 GLU A CA 1
ATOM 785 C C . GLU A 1 93 ? 11.257 -12.812 -11.416 1.00 95.62 93 GLU A C 1
ATOM 787 O O . GLU A 1 93 ? 10.786 -13.389 -12.399 1.00 95.62 93 GLU A O 1
ATOM 792 N N . GLU A 1 94 ? 11.237 -13.355 -10.196 1.00 96.69 94 GLU A N 1
ATOM 793 C CA . GLU A 1 94 ? 10.742 -14.710 -9.929 1.00 96.69 94 GLU A CA 1
ATOM 794 C C . GLU A 1 94 ? 9.259 -14.876 -10.260 1.00 96.69 94 GLU A C 1
ATOM 796 O O . GLU A 1 94 ? 8.853 -15.922 -10.769 1.00 96.69 94 GLU A O 1
ATOM 801 N N . ASN A 1 95 ? 8.449 -13.851 -9.986 1.00 94.88 95 ASN A N 1
ATOM 802 C CA . ASN A 1 95 ? 6.999 -13.906 -10.172 1.00 94.88 95 ASN A CA 1
ATOM 803 C C . ASN A 1 95 ? 6.535 -13.274 -11.490 1.00 94.88 95 ASN A C 1
ATOM 805 O O . ASN A 1 95 ? 5.334 -13.207 -11.739 1.00 94.88 95 ASN A O 1
ATOM 809 N N . GLN A 1 96 ? 7.466 -12.829 -12.342 1.00 92.94 96 GLN A N 1
ATOM 810 C CA . GLN A 1 96 ? 7.177 -12.179 -13.625 1.00 92.94 96 GLN A CA 1
ATOM 811 C C . GLN A 1 96 ? 6.216 -10.986 -13.485 1.00 92.94 96 GLN A C 1
ATOM 813 O O . GLN A 1 96 ? 5.310 -10.795 -14.300 1.00 92.94 96 GLN A O 1
ATOM 818 N N . ILE A 1 97 ? 6.403 -10.190 -12.430 1.00 93.44 97 ILE A N 1
ATOM 819 C CA . ILE A 1 97 ? 5.561 -9.026 -12.153 1.00 93.44 97 ILE A CA 1
ATOM 820 C C . ILE A 1 97 ? 5.822 -7.965 -13.213 1.00 93.44 97 ILE A C 1
ATOM 822 O O . ILE A 1 97 ? 6.959 -7.552 -13.432 1.00 93.44 97 ILE A O 1
ATOM 826 N N . VAL A 1 98 ? 4.756 -7.493 -13.851 1.00 91.62 98 VAL A N 1
ATOM 827 C CA . VAL A 1 98 ? 4.860 -6.470 -14.901 1.00 91.62 98 VAL A CA 1
ATOM 828 C C . VAL A 1 98 ? 4.401 -5.102 -14.423 1.00 91.62 98 VAL A C 1
ATOM 830 O O . VAL A 1 98 ? 4.760 -4.096 -15.023 1.00 91.62 98 VAL A O 1
ATOM 833 N N . LEU A 1 99 ? 3.603 -5.050 -13.355 1.00 91.06 99 LEU A N 1
ATOM 834 C CA . LEU A 1 99 ? 3.002 -3.817 -12.870 1.00 91.06 99 LEU A CA 1
ATOM 835 C C . LEU A 1 99 ? 2.777 -3.879 -11.360 1.00 91.06 99 LEU A C 1
ATOM 837 O O . LEU A 1 99 ? 2.375 -4.911 -10.821 1.00 91.06 99 LEU A O 1
ATOM 841 N N . PHE A 1 100 ? 2.979 -2.745 -10.699 1.00 92.94 100 PHE A N 1
ATOM 842 C CA . PHE A 1 100 ? 2.509 -2.514 -9.341 1.00 92.94 100 PHE A CA 1
ATOM 843 C C . PHE A 1 100 ? 1.353 -1.519 -9.330 1.00 92.94 100 PHE A C 1
ATOM 845 O O . PHE A 1 100 ? 1.362 -0.543 -10.080 1.00 92.94 100 PHE A O 1
ATOM 852 N N . GLN A 1 101 ? 0.403 -1.732 -8.423 1.00 92.31 101 GLN A N 1
ATOM 853 C CA . GLN A 1 101 ? -0.559 -0.722 -7.992 1.00 92.31 101 GLN A CA 1
ATOM 854 C C . GLN A 1 101 ? -0.268 -0.347 -6.542 1.00 92.31 101 GLN A C 1
ATOM 856 O O . GLN A 1 101 ? -0.290 -1.201 -5.657 1.00 92.31 101 GLN A O 1
ATOM 861 N N . SER A 1 102 ? -0.016 0.930 -6.304 1.00 92.44 102 SER A N 1
ATOM 862 C CA . SER A 1 102 ? 0.114 1.512 -4.976 1.00 92.44 102 SER A CA 1
ATOM 863 C C . SER A 1 102 ? -1.246 1.926 -4.440 1.00 92.44 102 SER A C 1
ATOM 865 O O . SER A 1 102 ? -2.027 2.542 -5.167 1.00 92.44 102 SER A O 1
ATOM 867 N N . ASP A 1 103 ? -1.520 1.620 -3.178 1.00 92.31 103 ASP A N 1
ATOM 868 C CA . ASP A 1 103 ? -2.746 2.036 -2.500 1.00 92.31 103 ASP A CA 1
ATOM 869 C C . ASP A 1 103 ? -2.815 3.563 -2.319 1.00 92.31 103 ASP A C 1
ATOM 871 O O . ASP A 1 103 ? -3.802 4.181 -2.713 1.00 92.31 103 ASP A O 1
ATOM 875 N N . ILE A 1 104 ? -1.745 4.180 -1.819 1.00 91.94 104 ILE A N 1
ATOM 876 C CA . ILE A 1 104 ? -1.587 5.635 -1.661 1.00 91.94 104 ILE A CA 1
ATOM 877 C C . ILE A 1 104 ? -0.608 6.206 -2.701 1.00 91.94 104 ILE A C 1
ATOM 879 O O . ILE A 1 104 ? -0.308 5.564 -3.715 1.00 91.94 104 ILE A O 1
ATOM 883 N N . TYR A 1 105 ? -0.121 7.428 -2.482 1.00 89.94 105 TYR A N 1
ATOM 884 C CA . TYR A 1 105 ? 0.836 8.079 -3.368 1.00 89.94 105 TYR A CA 1
ATOM 885 C C . TYR A 1 105 ? 2.112 7.241 -3.525 1.00 89.94 105 TYR A C 1
ATOM 887 O O . TYR A 1 105 ? 2.720 6.833 -2.542 1.00 89.94 105 TYR A O 1
ATOM 895 N N . ILE A 1 106 ? 2.539 6.988 -4.765 1.00 87.81 106 ILE A N 1
ATOM 896 C CA . ILE A 1 106 ? 3.560 5.969 -5.068 1.00 87.81 106 ILE A CA 1
ATOM 897 C C . ILE A 1 106 ? 4.936 6.228 -4.427 1.00 87.81 106 ILE A C 1
ATOM 899 O O . ILE A 1 106 ? 5.676 5.283 -4.146 1.00 87.81 106 ILE A O 1
ATOM 903 N N . LEU A 1 107 ? 5.281 7.496 -4.185 1.00 86.56 107 LEU A N 1
ATOM 904 C CA . LEU A 1 107 ? 6.561 7.875 -3.577 1.00 86.56 107 LEU A CA 1
ATOM 905 C C . LEU A 1 107 ? 6.530 7.858 -2.042 1.00 86.56 107 LEU A C 1
ATOM 907 O O . LEU A 1 107 ? 7.568 8.062 -1.411 1.00 86.56 107 LEU A O 1
ATOM 911 N N . ASP A 1 108 ? 5.375 7.597 -1.428 1.00 88.94 108 ASP A N 1
ATOM 912 C CA . ASP A 1 108 ? 5.301 7.375 0.010 1.00 88.94 108 ASP A CA 1
ATOM 913 C C . ASP A 1 108 ? 5.976 6.040 0.362 1.00 88.94 108 ASP A C 1
ATOM 915 O O . ASP A 1 108 ? 5.629 4.975 -0.145 1.00 88.94 108 ASP A O 1
ATOM 919 N N . GLU A 1 109 ? 6.954 6.067 1.269 1.00 88.88 109 GLU A N 1
ATOM 920 C CA . GLU A 1 109 ? 7.653 4.847 1.715 1.00 88.88 109 GLU A CA 1
ATOM 921 C C . GLU A 1 109 ? 6.721 3.839 2.406 1.00 88.88 109 GLU A C 1
ATOM 923 O O . GLU A 1 109 ? 7.036 2.652 2.488 1.00 88.88 109 GLU A O 1
ATOM 928 N N . ASP A 1 110 ? 5.586 4.314 2.915 1.00 91.31 110 ASP A N 1
ATOM 929 C CA . ASP A 1 110 ? 4.520 3.522 3.516 1.00 91.31 110 ASP A CA 1
ATOM 930 C C . ASP A 1 110 ? 3.444 3.067 2.521 1.00 91.31 110 ASP A C 1
ATOM 932 O O . ASP A 1 110 ? 2.486 2.404 2.922 1.00 91.31 110 ASP A O 1
ATOM 936 N N . ALA A 1 111 ? 3.615 3.359 1.232 1.00 93.75 111 ALA A N 1
ATOM 937 C CA . ALA A 1 111 ? 2.752 2.832 0.193 1.00 93.75 111 ALA A CA 1
ATOM 938 C C . ALA A 1 111 ? 2.896 1.316 0.063 1.00 93.75 111 ALA A C 1
ATOM 940 O O . ALA A 1 111 ? 4.020 0.798 -0.019 1.00 93.75 111 ALA A O 1
ATOM 941 N N . ILE A 1 112 ? 1.759 0.626 0.015 1.00 95.12 112 ILE A N 1
ATOM 942 C CA . ILE A 1 112 ? 1.674 -0.822 -0.147 1.00 95.12 112 ILE A CA 1
ATOM 943 C C . ILE A 1 112 ? 1.428 -1.130 -1.620 1.00 95.12 112 ILE A C 1
ATOM 945 O O . ILE A 1 112 ? 0.483 -0.644 -2.239 1.00 95.12 112 ILE A O 1
ATOM 949 N N . LEU A 1 113 ? 2.300 -1.964 -2.173 1.00 95.31 113 LEU A N 1
ATOM 950 C CA . LEU A 1 113 ? 2.330 -2.317 -3.581 1.00 95.31 113 LEU A CA 1
ATOM 951 C C . LEU A 1 113 ? 1.636 -3.661 -3.789 1.00 95.31 113 LEU A C 1
ATOM 953 O O . LEU A 1 113 ? 2.089 -4.688 -3.285 1.00 95.31 113 LEU A O 1
ATOM 957 N N . SER A 1 114 ? 0.551 -3.658 -4.555 1.00 94.38 114 SER A N 1
ATOM 958 C CA . SER A 1 114 ? -0.078 -4.873 -5.076 1.00 94.38 114 SER A CA 1
ATOM 959 C C . SER A 1 114 ? 0.559 -5.239 -6.413 1.00 94.38 114 SER A C 1
ATOM 961 O O . SER A 1 114 ? 0.676 -4.382 -7.291 1.00 94.38 114 SER A O 1
ATOM 963 N N . ALA A 1 115 ? 1.002 -6.487 -6.550 1.00 94.62 115 ALA A N 1
ATOM 964 C CA . ALA A 1 115 ? 1.754 -6.972 -7.704 1.00 94.62 115 ALA A CA 1
ATOM 965 C C . ALA A 1 115 ? 0.834 -7.661 -8.720 1.00 94.62 115 ALA A C 1
ATOM 967 O O . ALA A 1 115 ? 0.019 -8.495 -8.329 1.00 94.62 115 ALA A O 1
ATOM 968 N N . PHE A 1 116 ? 0.989 -7.345 -10.006 1.00 91.50 116 PHE A N 1
ATOM 969 C CA . PHE A 1 116 ? 0.154 -7.886 -11.081 1.00 91.50 116 PHE A CA 1
ATOM 970 C C . PHE A 1 116 ? 0.986 -8.593 -12.147 1.00 91.50 116 PHE A C 1
ATOM 972 O O . PHE A 1 116 ? 2.027 -8.082 -12.587 1.00 91.50 116 PHE A O 1
ATOM 979 N N . ILE A 1 117 ? 0.466 -9.724 -12.624 1.00 89.62 117 ILE A N 1
ATOM 980 C CA . ILE A 1 117 ? 0.915 -10.358 -13.863 1.00 89.62 117 ILE A CA 1
ATOM 981 C C . ILE A 1 117 ? -0.069 -9.974 -14.965 1.00 89.62 117 ILE A C 1
ATOM 983 O O . ILE A 1 117 ? -1.246 -10.323 -14.946 1.00 89.62 117 ILE A O 1
ATOM 987 N N . ALA A 1 118 ? 0.425 -9.283 -15.981 1.00 75.44 118 ALA A N 1
ATOM 988 C CA . ALA A 1 118 ? -0.319 -9.016 -17.198 1.00 75.44 118 ALA A CA 1
ATOM 989 C C . ALA A 1 118 ? 0.557 -9.352 -18.399 1.00 75.44 118 ALA A C 1
ATOM 991 O O . ALA A 1 118 ? 1.785 -9.279 -18.348 1.00 75.44 118 ALA A O 1
ATOM 992 N N . ALA A 1 119 ? -0.072 -9.721 -19.511 1.00 69.75 119 ALA A N 1
ATOM 993 C CA . ALA A 1 119 ? 0.681 -9.830 -20.747 1.00 69.75 119 ALA A CA 1
ATOM 994 C C . ALA A 1 119 ? 1.183 -8.419 -21.140 1.00 69.75 119 ALA A C 1
ATOM 996 O O . ALA A 1 119 ? 0.397 -7.471 -21.030 1.00 69.75 119 ALA A O 1
ATOM 997 N N . PRO A 1 120 ? 2.445 -8.251 -21.584 1.00 65.38 120 PRO A N 1
ATOM 998 C CA . PRO A 1 120 ? 3.062 -6.935 -21.788 1.00 65.38 120 PRO A CA 1
ATOM 999 C C . PRO A 1 120 ? 2.232 -5.965 -22.638 1.00 65.38 120 PRO A C 1
ATOM 1001 O O . PRO A 1 120 ? 2.226 -4.769 -22.378 1.00 65.38 120 PRO A O 1
ATOM 1004 N N . GLN A 1 121 ? 1.459 -6.478 -23.600 1.00 65.69 121 GLN A N 1
ATOM 1005 C CA . GLN A 1 121 ? 0.576 -5.674 -24.448 1.00 65.69 121 GLN A CA 1
ATOM 1006 C C . GLN A 1 121 ? -0.551 -4.943 -23.698 1.00 65.69 121 GLN A C 1
ATOM 1008 O O . GLN A 1 121 ? -1.145 -4.028 -24.255 1.00 65.69 121 GLN A O 1
ATOM 1013 N N . TYR A 1 122 ? -0.879 -5.348 -22.468 1.00 66.88 122 TYR A N 1
ATOM 1014 C CA . TYR A 1 122 ? -1.878 -4.664 -21.645 1.00 66.88 122 TYR A CA 1
ATOM 1015 C C . TYR A 1 122 ? -1.271 -3.548 -20.792 1.00 66.88 122 TYR A C 1
ATOM 1017 O O . TYR A 1 122 ? -2.017 -2.729 -20.264 1.00 66.88 122 TYR A O 1
ATOM 1025 N N . VAL A 1 123 ? 0.061 -3.487 -20.679 1.00 65.69 123 VAL A N 1
ATOM 1026 C CA . VAL A 1 123 ? 0.765 -2.451 -19.911 1.00 65.69 123 VAL A CA 1
ATOM 1027 C C . VAL A 1 123 ? 0.568 -1.075 -20.553 1.00 65.69 123 VAL A C 1
ATOM 1029 O O . VAL A 1 123 ? 0.321 -0.105 -19.844 1.00 65.69 123 VAL A O 1
ATOM 1032 N N . ASP A 1 124 ? 0.544 -1.012 -21.888 1.00 65.31 124 ASP A N 1
ATOM 1033 C CA . ASP A 1 124 ? 0.313 0.218 -22.662 1.00 65.31 124 ASP A CA 1
ATOM 1034 C C . ASP A 1 124 ? -1.079 0.844 -22.433 1.00 65.31 124 ASP A C 1
ATOM 1036 O O . ASP A 1 124 ? -1.323 1.985 -22.824 1.00 65.31 124 ASP A O 1
ATOM 1040 N N . HIS A 1 125 ? -2.013 0.108 -21.815 1.00 63.88 125 HIS A N 1
ATOM 1041 C CA . HIS A 1 125 ? -3.343 0.613 -21.465 1.00 63.88 125 HIS A CA 1
ATOM 1042 C C . HIS A 1 125 ? -3.412 1.263 -20.083 1.00 63.88 125 HIS A C 1
ATOM 1044 O O . HIS A 1 125 ? -4.407 1.924 -19.780 1.00 63.88 125 HIS A O 1
ATOM 1050 N N . PHE A 1 126 ? -2.391 1.091 -19.244 1.00 63.31 126 PHE A N 1
ATOM 1051 C CA . PHE A 1 126 ? -2.308 1.817 -17.987 1.00 63.31 126 PHE A CA 1
ATOM 1052 C C . PHE A 1 126 ? -1.715 3.188 -18.293 1.00 63.31 126 PHE A C 1
ATOM 1054 O O . PHE A 1 126 ? -0.559 3.289 -18.698 1.00 63.31 126 PHE A O 1
ATOM 1061 N N . ASP A 1 127 ? -2.500 4.255 -18.126 1.00 61.75 127 ASP A N 1
ATOM 1062 C CA . ASP A 1 127 ? -1.981 5.617 -18.265 1.00 61.75 127 ASP A CA 1
ATOM 1063 C C . ASP A 1 127 ? -1.062 5.940 -17.079 1.00 61.75 127 ASP A C 1
ATOM 1065 O O . ASP A 1 127 ? -1.448 6.500 -16.049 1.00 61.75 127 ASP A O 1
ATOM 1069 N N . MET A 1 128 ? 0.187 5.510 -17.222 1.00 62.06 128 MET A N 1
ATOM 1070 C CA . MET A 1 128 ? 1.226 5.649 -16.217 1.00 62.06 128 MET A CA 1
ATOM 1071 C C . MET A 1 128 ? 1.607 7.106 -15.957 1.00 62.06 128 MET A C 1
ATOM 1073 O O . MET A 1 128 ? 2.103 7.425 -14.885 1.00 62.06 128 MET A O 1
ATOM 1077 N N . TYR A 1 129 ? 1.415 8.006 -16.922 1.00 53.12 129 TYR A N 1
ATOM 1078 C CA . TYR A 1 129 ? 1.754 9.416 -16.730 1.00 53.12 129 TYR A CA 1
ATOM 1079 C C . TYR A 1 129 ? 0.662 10.160 -15.961 1.00 53.12 129 TYR A C 1
ATOM 1081 O O . TYR A 1 129 ? 0.969 11.111 -15.237 1.00 53.12 129 TYR A O 1
ATOM 1089 N N . GLU A 1 130 ? -0.593 9.728 -16.080 1.00 57.94 130 GLU A N 1
ATOM 1090 C CA . GLU A 1 130 ? -1.680 10.226 -15.240 1.00 57.94 130 GLU A CA 1
ATOM 1091 C C . GLU A 1 130 ? -1.635 9.634 -13.823 1.00 57.94 130 GLU A C 1
ATOM 1093 O O . GLU A 1 130 ? -1.906 10.356 -12.860 1.00 57.94 130 GLU A O 1
ATOM 1098 N N . SER A 1 131 ? -1.205 8.374 -13.661 1.00 60.50 131 SER A N 1
ATOM 1099 C CA . SER A 1 131 ? -1.183 7.700 -12.354 1.00 60.50 131 SER A CA 1
ATOM 1100 C C . SER A 1 131 ? -0.220 8.328 -11.340 1.00 60.50 131 SER A C 1
ATOM 1102 O O . SER A 1 131 ? -0.540 8.374 -10.157 1.00 60.50 131 SER A O 1
ATOM 1104 N N . TRP A 1 132 ? 0.919 8.874 -11.777 1.00 62.41 132 TRP A N 1
ATOM 1105 C CA . TRP A 1 132 ? 1.885 9.541 -10.888 1.00 62.41 132 TRP A CA 1
ATOM 1106 C C . TRP A 1 132 ? 1.364 10.865 -10.321 1.00 62.41 132 TRP A C 1
ATOM 1108 O O . TRP A 1 132 ? 1.917 11.383 -9.357 1.00 62.41 132 TRP A O 1
ATOM 1118 N N . GLY A 1 133 ? 0.312 11.433 -10.916 1.00 64.25 133 GLY A N 1
ATOM 1119 C CA . GLY A 1 133 ? -0.382 12.598 -10.372 1.00 64.25 133 GLY A CA 1
ATOM 1120 C C . GLY A 1 133 ? -1.502 12.248 -9.390 1.00 64.25 133 GLY A C 1
ATOM 1121 O O . GLY A 1 133 ? -2.067 13.162 -8.786 1.00 64.25 133 GLY A O 1
ATOM 1122 N N . ASN A 1 134 ? -1.844 10.964 -9.248 1.00 76.19 134 ASN A N 1
ATOM 1123 C CA . ASN A 1 134 ? -2.907 10.509 -8.361 1.00 76.19 134 ASN A CA 1
ATOM 1124 C C . ASN A 1 134 ? -2.371 10.319 -6.942 1.00 76.19 134 ASN A C 1
ATOM 1126 O O . ASN A 1 134 ? -1.217 9.969 -6.741 1.00 76.19 134 ASN A O 1
ATOM 1130 N N . LEU A 1 135 ? -3.223 10.552 -5.944 1.00 83.81 135 LEU A N 1
ATOM 1131 C CA . LEU A 1 135 ? -2.867 10.356 -4.534 1.00 83.81 135 LEU A CA 1
ATOM 1132 C C . LEU A 1 135 ? -3.209 8.949 -4.025 1.00 83.81 135 LEU A C 1
ATOM 1134 O O . LEU A 1 135 ? -2.761 8.564 -2.955 1.00 83.81 135 LEU A O 1
ATOM 1138 N N . ILE A 1 136 ? -3.996 8.183 -4.780 1.00 87.12 136 ILE A N 1
ATOM 1139 C CA . ILE A 1 136 ? -4.371 6.800 -4.470 1.00 87.12 136 ILE A CA 1
ATOM 1140 C C . ILE A 1 136 ? -4.398 5.969 -5.753 1.00 87.12 136 ILE A C 1
ATOM 1142 O O . ILE A 1 136 ? -4.587 6.527 -6.837 1.00 87.12 136 ILE A O 1
ATOM 1146 N N . ASN A 1 137 ? -4.283 4.645 -5.627 1.00 84.06 137 ASN A N 1
ATOM 1147 C CA . ASN A 1 137 ? -4.411 3.690 -6.736 1.00 84.06 137 ASN A CA 1
ATOM 1148 C C . ASN A 1 137 ? -3.487 4.014 -7.925 1.00 84.06 137 ASN A C 1
ATOM 1150 O O . ASN A 1 137 ? -3.914 4.073 -9.080 1.00 84.06 137 ASN A O 1
ATOM 1154 N N . CYS A 1 138 ? -2.208 4.254 -7.631 1.00 86.25 138 CYS A N 1
ATOM 1155 C CA . CYS A 1 138 ? -1.218 4.649 -8.630 1.00 86.25 138 CYS A CA 1
ATOM 1156 C C . CYS A 1 138 ? -0.574 3.413 -9.265 1.00 86.25 138 CYS A C 1
ATOM 1158 O O . CYS A 1 138 ? 0.000 2.590 -8.557 1.00 86.25 138 CYS A O 1
ATOM 1160 N N . PHE A 1 139 ? -0.608 3.302 -10.592 1.00 88.19 139 PHE A N 1
ATOM 1161 C CA . PHE A 1 139 ? 0.079 2.234 -11.320 1.00 88.19 139 PHE A CA 1
ATOM 1162 C C . PHE A 1 139 ? 1.513 2.626 -11.680 1.00 88.19 139 PHE A C 1
ATOM 1164 O O . PHE A 1 139 ? 1.745 3.742 -12.148 1.00 88.19 139 PHE A O 1
ATOM 1171 N N . VAL A 1 140 ? 2.469 1.713 -11.507 1.00 87.81 140 VAL A N 1
ATOM 1172 C CA . VAL A 1 140 ? 3.879 1.940 -11.844 1.00 87.81 140 VAL A CA 1
ATOM 1173 C C . VAL A 1 140 ? 4.561 0.662 -12.336 1.00 87.81 140 VAL A C 1
ATOM 1175 O O . VAL A 1 140 ? 4.282 -0.437 -11.858 1.00 87.81 140 VAL A O 1
ATOM 1178 N N . LEU A 1 141 ? 5.482 0.813 -13.288 1.00 89.69 141 LEU A N 1
ATOM 1179 C CA . LEU A 1 141 ? 6.349 -0.267 -13.755 1.00 89.69 141 LEU A CA 1
ATOM 1180 C C . LEU A 1 141 ? 7.476 -0.497 -12.741 1.00 89.69 141 LEU A C 1
ATOM 1182 O O . LEU A 1 141 ? 8.052 0.491 -12.271 1.00 89.69 141 LEU A O 1
ATOM 1186 N N . PRO A 1 142 ? 7.860 -1.757 -12.468 1.00 92.06 142 PRO A N 1
ATOM 1187 C CA . PRO A 1 142 ? 8.976 -2.066 -11.575 1.00 92.06 142 PRO A CA 1
ATOM 1188 C C . PRO A 1 142 ? 10.263 -1.297 -11.912 1.00 92.06 142 PRO A C 1
ATOM 1190 O O . PRO A 1 142 ? 10.847 -0.670 -11.032 1.00 92.06 142 PRO A O 1
ATOM 1193 N N . ASP A 1 143 ? 10.649 -1.240 -13.190 1.00 89.06 143 ASP A N 1
ATOM 1194 C CA . ASP A 1 143 ? 11.876 -0.559 -13.633 1.00 89.06 143 ASP A CA 1
ATOM 1195 C C . ASP A 1 143 ? 11.884 0.945 -13.349 1.00 89.06 143 ASP A C 1
ATOM 1197 O O . ASP A 1 143 ? 12.949 1.526 -13.134 1.00 89.06 143 ASP A O 1
ATOM 1201 N N . ILE A 1 144 ? 10.714 1.588 -13.360 1.00 88.50 144 ILE A N 1
ATOM 1202 C CA . ILE A 1 144 ? 10.591 3.009 -13.021 1.00 88.50 144 ILE A CA 1
ATOM 1203 C C . ILE A 1 144 ? 10.605 3.162 -11.500 1.00 88.50 144 ILE A C 1
ATOM 1205 O O . ILE A 1 144 ? 11.370 3.961 -10.970 1.00 88.50 144 ILE A O 1
ATOM 1209 N N . LEU A 1 145 ? 9.815 2.352 -10.790 1.00 90.00 145 LEU A N 1
ATOM 1210 C CA . LEU A 1 145 ? 9.730 2.388 -9.331 1.00 90.00 145 LEU A CA 1
ATOM 1211 C C . LEU A 1 145 ? 11.101 2.184 -8.670 1.00 90.00 145 LEU A C 1
ATOM 1213 O O . LEU A 1 145 ? 11.452 2.888 -7.729 1.00 90.00 145 LEU A O 1
ATOM 1217 N N . PHE A 1 146 ? 11.901 1.246 -9.173 1.00 91.56 146 PHE A N 1
ATOM 1218 C CA . PHE A 1 146 ? 13.214 0.940 -8.612 1.00 91.56 146 PHE A CA 1
ATOM 1219 C C . PHE A 1 146 ? 14.298 1.965 -8.976 1.00 91.56 146 PHE A C 1
ATOM 1221 O O . PHE A 1 146 ? 15.411 1.867 -8.459 1.00 91.56 146 PHE A O 1
ATOM 1228 N N . GLN A 1 147 ? 14.024 2.966 -9.816 1.00 89.25 147 GLN A N 1
ATOM 1229 C CA . GLN A 1 147 ? 14.930 4.114 -9.984 1.00 89.25 147 GLN A CA 1
ATOM 1230 C C . GLN A 1 147 ? 14.808 5.116 -8.831 1.00 89.25 147 GLN A C 1
ATOM 1232 O O . GLN A 1 147 ? 15.754 5.865 -8.571 1.00 89.25 147 GLN A O 1
ATOM 1237 N N . GLU A 1 148 ? 13.686 5.097 -8.110 1.00 85.69 148 GLU A N 1
ATOM 1238 C CA . GLU A 1 148 ? 13.451 5.975 -6.973 1.00 85.69 148 GLU A CA 1
ATOM 1239 C C . GLU A 1 148 ? 14.348 5.628 -5.781 1.00 85.69 148 GLU A C 1
ATOM 1241 O O . GLU A 1 148 ? 14.756 4.482 -5.556 1.00 85.69 148 GLU A O 1
ATOM 1246 N N . LYS A 1 149 ? 14.657 6.647 -4.975 1.00 82.75 149 LYS A N 1
ATOM 1247 C CA . LYS A 1 149 ? 15.455 6.493 -3.753 1.00 82.75 149 LYS A CA 1
ATOM 1248 C C . LYS A 1 149 ? 14.572 6.022 -2.596 1.00 82.75 149 LYS A C 1
ATOM 1250 O O . LYS A 1 149 ? 14.310 6.783 -1.672 1.00 82.75 149 LYS A O 1
ATOM 1255 N N . ARG A 1 150 ? 14.123 4.768 -2.665 1.00 87.56 150 ARG A N 1
ATOM 1256 C CA . ARG A 1 150 ? 13.364 4.084 -1.609 1.00 87.56 150 ARG A CA 1
ATOM 1257 C C . ARG A 1 150 ? 14.173 2.903 -1.075 1.00 87.56 150 ARG A C 1
ATOM 1259 O O . ARG A 1 150 ? 14.647 2.076 -1.850 1.00 87.56 150 ARG A O 1
ATOM 1266 N N . GLU A 1 151 ? 14.354 2.847 0.244 1.00 88.38 151 GLU A N 1
ATOM 1267 C CA . GLU A 1 151 ? 15.136 1.781 0.892 1.00 88.38 151 GLU A CA 1
ATOM 1268 C C . GLU A 1 151 ? 14.317 0.503 1.092 1.00 88.38 151 GLU A C 1
ATOM 1270 O O . GLU A 1 151 ? 14.830 -0.597 0.889 1.00 88.38 151 GLU A O 1
ATOM 1275 N N . ILE A 1 152 ? 13.041 0.656 1.463 1.00 93.75 152 ILE A N 1
ATOM 1276 C CA . ILE A 1 152 ? 12.129 -0.440 1.800 1.00 93.75 152 ILE A CA 1
ATOM 1277 C C . ILE A 1 152 ? 10.834 -0.315 1.006 1.00 93.75 152 ILE A C 1
ATOM 1279 O O . ILE A 1 152 ? 10.206 0.743 0.996 1.00 93.75 152 ILE A O 1
ATOM 1283 N N . PHE A 1 153 ? 10.402 -1.418 0.410 1.00 95.31 153 PHE A N 1
ATOM 1284 C CA . PHE A 1 153 ? 9.158 -1.579 -0.327 1.00 95.31 153 PHE A CA 1
ATOM 1285 C C . PHE A 1 153 ? 8.208 -2.461 0.481 1.00 95.31 153 PHE A C 1
ATOM 1287 O O . PHE A 1 153 ? 8.572 -3.566 0.877 1.00 95.31 153 PHE A O 1
ATOM 1294 N N . LEU A 1 154 ? 6.990 -1.980 0.732 1.00 95.75 154 LEU A N 1
ATOM 1295 C CA . LEU A 1 154 ? 5.927 -2.801 1.311 1.00 95.75 154 LEU A CA 1
ATOM 1296 C C . LEU A 1 154 ? 5.175 -3.462 0.160 1.00 95.75 154 LEU A C 1
ATOM 1298 O O . LEU A 1 154 ? 4.486 -2.776 -0.590 1.00 95.75 154 LEU A O 1
ATOM 1302 N N . ILE A 1 155 ? 5.332 -4.771 -0.011 1.00 96.19 155 ILE A N 1
ATOM 1303 C CA . ILE A 1 155 ? 4.754 -5.508 -1.139 1.00 96.19 155 ILE A CA 1
ATOM 1304 C C . ILE A 1 155 ? 3.756 -6.529 -0.607 1.00 96.19 155 ILE A C 1
ATOM 1306 O O . ILE A 1 155 ? 4.101 -7.365 0.228 1.00 96.19 155 ILE A O 1
ATOM 1310 N N . ASN A 1 156 ? 2.522 -6.477 -1.110 1.00 94.94 156 ASN A N 1
ATOM 1311 C CA . ASN A 1 156 ? 1.586 -7.582 -0.974 1.00 94.94 156 ASN A CA 1
ATOM 1312 C C . ASN A 1 156 ? 2.054 -8.728 -1.877 1.00 94.94 156 ASN A C 1
ATOM 1314 O O . ASN A 1 156 ? 2.045 -8.619 -3.102 1.00 94.94 156 ASN A O 1
ATOM 1318 N N . THR A 1 157 ? 2.472 -9.822 -1.252 1.00 94.44 157 THR A N 1
ATOM 1319 C CA . THR A 1 157 ? 3.057 -10.986 -1.929 1.00 94.44 157 THR A CA 1
ATOM 1320 C C . THR A 1 157 ? 2.032 -11.862 -2.649 1.00 94.44 157 THR A C 1
ATOM 1322 O O . THR A 1 157 ? 2.419 -12.753 -3.404 1.00 94.44 157 THR A O 1
ATOM 1325 N N . VAL A 1 158 ? 0.730 -11.598 -2.478 1.00 92.00 158 VAL A N 1
ATOM 1326 C CA . VAL A 1 158 ? -0.318 -12.232 -3.286 1.00 92.00 158 VAL A CA 1
ATOM 1327 C C . VAL A 1 158 ? -0.380 -11.561 -4.652 1.00 92.00 158 VAL A C 1
ATOM 1329 O O . VAL A 1 158 ? -0.927 -10.466 -4.805 1.00 92.00 158 VAL A O 1
ATOM 1332 N N . VAL A 1 159 ? 0.149 -12.265 -5.645 1.00 89.12 159 VAL A N 1
ATOM 1333 C CA . VAL A 1 159 ? 0.157 -11.830 -7.040 1.00 89.12 159 VAL A CA 1
ATOM 1334 C C . VAL A 1 159 ? -1.248 -11.911 -7.642 1.00 89.12 159 VAL A C 1
ATOM 1336 O O . VAL A 1 159 ? -1.943 -12.914 -7.458 1.00 89.12 159 VAL A O 1
ATOM 1339 N N . GLN A 1 160 ? -1.657 -10.839 -8.325 1.00 84.50 160 GLN A N 1
ATOM 1340 C CA . GLN A 1 160 ? -2.962 -10.671 -8.974 1.00 84.50 160 GLN A CA 1
ATOM 1341 C C . GLN A 1 160 ? -2.907 -10.956 -10.478 1.00 84.50 160 GLN A C 1
ATOM 1343 O O . GLN A 1 160 ? -1.876 -10.624 -11.116 1.00 84.50 160 GLN A O 1
#